Protein AF-A0A811Z6A3-F1 (afdb_monome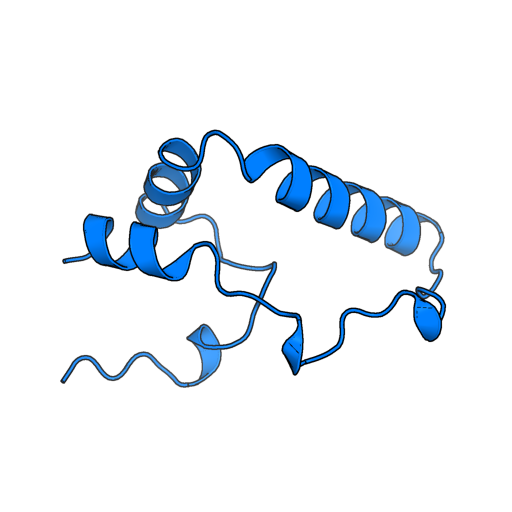r_lite)

pLDDT: mean 71.82, std 17.3, range [29.48, 92.88]

Organism: Nyctereutes procyonoides (NCBI:txid34880)

Secondary structure (DSSP, 8-state):
-----GGGS--SS-----HHHHHHHHH-TTTHHHHHHHHHHHHHHHHTT-PPPGGGSPPGGG---TTHHHHHHHH-

Radius of gyration: 14.25 Å; chains: 1; bounding box: 32×34×33 Å

Structure (mmCIF, N/CA/C/O backbone):
data_AF-A0A811Z6A3-F1
#
_entry.id   AF-A0A811Z6A3-F1
#
loop_
_atom_site.group_PDB
_atom_site.id
_atom_site.type_symbol
_atom_site.label_atom_id
_atom_site.label_alt_id
_atom_site.label_comp_id
_atom_site.label_asym_id
_atom_site.label_entity_id
_atom_site.label_seq_id
_atom_site.pdbx_PDB_ins_code
_atom_site.Cartn_x
_atom_site.Cartn_y
_atom_site.Cartn_z
_atom_site.occupancy
_atom_site.B_iso_or_equiv
_atom_site.auth_seq_id
_atom_site.auth_comp_id
_atom_site.auth_asym_id
_atom_site.auth_atom_id
_atom_site.pdbx_PDB_model_num
ATOM 1 N N . MET A 1 1 ? 1.524 -23.109 -13.970 1.00 29.48 1 MET A N 1
ATOM 2 C CA . MET A 1 1 ? 1.197 -23.245 -12.534 1.00 29.48 1 MET A CA 1
ATOM 3 C C . MET A 1 1 ? 2.290 -22.570 -11.718 1.00 29.48 1 MET A C 1
ATOM 5 O O . MET A 1 1 ? 3.290 -23.201 -11.424 1.00 29.48 1 MET A O 1
ATOM 9 N N . ALA A 1 2 ? 2.128 -21.292 -11.381 1.00 36.12 2 ALA A N 1
ATOM 10 C CA . ALA A 1 2 ? 2.880 -20.671 -10.293 1.00 36.12 2 ALA A CA 1
ATOM 11 C C . ALA A 1 2 ? 1.840 -20.332 -9.224 1.00 36.12 2 ALA A C 1
ATOM 13 O O . ALA A 1 2 ? 1.104 -19.351 -9.338 1.00 36.12 2 ALA A O 1
ATOM 14 N N . SER A 1 3 ? 1.666 -21.244 -8.267 1.00 32.50 3 SER A N 1
ATOM 15 C CA . SER A 1 3 ? 0.754 -21.045 -7.145 1.00 32.50 3 SER A CA 1
ATOM 16 C C . SER A 1 3 ? 1.411 -20.074 -6.175 1.00 32.50 3 SER A C 1
ATOM 18 O O . SER A 1 3 ? 2.124 -20.484 -5.265 1.00 32.50 3 SER A O 1
ATOM 20 N N . TRP A 1 4 ? 1.187 -18.779 -6.387 1.00 43.06 4 TRP A N 1
ATOM 21 C CA . TRP A 1 4 ? 1.509 -17.765 -5.391 1.00 43.06 4 TRP A CA 1
ATOM 22 C C . TRP A 1 4 ? 0.803 -18.125 -4.073 1.00 43.06 4 TRP A C 1
ATOM 24 O O . TRP A 1 4 ? -0.403 -18.412 -4.104 1.00 43.06 4 TRP A O 1
ATOM 34 N N . PRO A 1 5 ? 1.508 -18.133 -2.922 1.00 36.34 5 PRO A N 1
ATOM 35 C CA . PRO A 1 5 ? 0.883 -18.359 -1.629 1.00 36.34 5 PRO A CA 1
ATOM 36 C C . PRO A 1 5 ? -0.288 -17.395 -1.469 1.00 36.34 5 PRO A C 1
ATOM 38 O O . PRO A 1 5 ? -0.184 -16.209 -1.789 1.00 36.34 5 PRO A O 1
ATOM 41 N N . ILE A 1 6 ? -1.413 -17.912 -0.985 1.00 41.84 6 ILE A N 1
ATOM 42 C CA . ILE A 1 6 ? -2.710 -17.226 -0.874 1.00 41.84 6 ILE A CA 1
ATOM 43 C C . ILE A 1 6 ? -2.617 -15.848 -0.172 1.00 41.84 6 ILE A C 1
ATOM 45 O O . ILE A 1 6 ? -3.484 -15.002 -0.380 1.00 41.84 6 ILE A O 1
ATOM 49 N N . GLY A 1 7 ? -1.530 -15.574 0.561 1.00 36.62 7 GLY A N 1
ATOM 50 C CA . GLY A 1 7 ? -1.230 -14.297 1.211 1.00 36.62 7 GLY A CA 1
ATOM 51 C C . GLY A 1 7 ? -0.771 -13.133 0.316 1.00 36.62 7 GLY A C 1
ATOM 52 O O . GLY A 1 7 ? -0.817 -12.004 0.786 1.00 36.62 7 GLY A O 1
ATOM 53 N N . TYR A 1 8 ? -0.384 -13.338 -0.950 1.00 44.03 8 TYR A N 1
ATOM 54 C CA . TYR A 1 8 ? 0.083 -12.243 -1.831 1.00 44.03 8 TYR A CA 1
ATOM 55 C C . TYR A 1 8 ? -1.023 -11.579 -2.663 1.00 44.03 8 TYR A C 1
ATOM 57 O O . TYR A 1 8 ? -0.766 -10.648 -3.421 1.00 44.03 8 TYR A O 1
ATOM 65 N N . ARG A 1 9 ? -2.269 -12.049 -2.543 1.00 44.28 9 ARG A N 1
ATOM 66 C CA . ARG A 1 9 ? -3.353 -11.682 -3.468 1.00 44.28 9 ARG A CA 1
ATOM 67 C C . ARG A 1 9 ? -4.192 -10.474 -3.049 1.00 44.28 9 ARG A C 1
ATOM 69 O O . ARG A 1 9 ? -5.071 -10.075 -3.803 1.00 44.28 9 ARG A O 1
ATOM 76 N N . ARG A 1 10 ? -3.996 -9.927 -1.845 1.00 40.72 10 ARG A N 1
ATOM 77 C CA . ARG A 1 10 ? -4.920 -8.924 -1.294 1.00 40.72 10 ARG A CA 1
ATOM 78 C C . ARG A 1 10 ? -4.257 -7.996 -0.285 1.00 40.72 10 ARG A C 1
ATOM 80 O O . ARG A 1 10 ? -4.643 -7.947 0.874 1.00 40.72 10 ARG A O 1
ATOM 87 N N . TRP A 1 11 ? -3.258 -7.249 -0.732 1.00 32.53 11 TRP A N 1
ATOM 88 C CA . TRP A 1 11 ? -2.730 -6.131 0.045 1.00 32.53 11 TRP A CA 1
ATOM 89 C C . TRP A 1 11 ? -2.538 -4.950 -0.899 1.00 32.53 11 TRP A C 1
ATOM 91 O O . TRP A 1 11 ? -1.432 -4.699 -1.368 1.00 32.53 11 TRP A O 1
ATOM 101 N N . GLY A 1 12 ? -3.623 -4.224 -1.186 1.00 39.91 12 GLY A N 1
ATOM 102 C CA . GLY A 1 12 ? -3.658 -3.004 -2.011 1.00 39.91 12 GLY A CA 1
ATOM 103 C C . GLY A 1 12 ? -2.857 -1.813 -1.452 1.00 39.91 12 GLY A C 1
ATOM 104 O O . GLY A 1 12 ? -3.200 -0.657 -1.693 1.00 39.91 12 GLY A O 1
ATOM 105 N N . GLY A 1 13 ? -1.786 -2.062 -0.693 1.00 49.00 13 GLY A N 1
ATOM 106 C CA . GLY A 1 13 ? -0.940 -1.020 -0.115 1.00 49.00 13 GLY A CA 1
ATOM 107 C C . GLY A 1 13 ? 0.329 -1.483 0.610 1.00 49.00 13 GLY A C 1
ATOM 108 O O . GLY A 1 13 ? 1.225 -0.662 0.772 1.00 49.00 13 GLY A O 1
ATOM 109 N N . MET A 1 14 ? 0.454 -2.756 1.008 1.00 45.25 14 MET A N 1
ATOM 110 C CA . MET A 1 14 ? 1.622 -3.276 1.745 1.00 45.25 14 MET A CA 1
ATOM 111 C C . MET A 1 14 ? 2.321 -4.384 0.956 1.00 45.25 14 MET A C 1
ATOM 113 O O . MET A 1 14 ? 2.341 -5.543 1.359 1.00 45.25 14 MET A O 1
ATOM 117 N N . VAL A 1 15 ? 2.864 -4.033 -0.206 1.00 61.00 15 VAL A N 1
ATOM 118 C CA . VAL A 1 15 ? 3.812 -4.914 -0.892 1.00 61.00 15 VAL A CA 1
ATOM 119 C C . VAL A 1 15 ? 5.177 -4.651 -0.264 1.00 61.00 15 VAL A C 1
ATOM 121 O O . VAL A 1 15 ? 5.592 -3.496 -0.179 1.00 61.00 15 VAL A O 1
ATOM 124 N N . TYR A 1 16 ? 5.851 -5.697 0.216 1.00 62.97 16 TYR A N 1
ATOM 125 C CA . TYR A 1 16 ? 7.241 -5.584 0.655 1.00 62.97 16 TYR A CA 1
ATOM 126 C C . TYR A 1 16 ? 8.082 -5.094 -0.532 1.00 62.97 16 TYR A C 1
ATOM 128 O O . TYR A 1 16 ? 8.005 -5.682 -1.611 1.00 62.97 16 TYR A O 1
ATOM 136 N N . GLU A 1 17 ? 8.820 -3.993 -0.367 1.00 65.75 17 GLU A N 1
ATOM 137 C CA . GLU A 1 17 ? 9.588 -3.362 -1.450 1.00 65.75 17 GLU A CA 1
ATOM 138 C C . GLU A 1 17 ? 10.850 -4.176 -1.782 1.00 65.75 17 GLU A C 1
ATOM 140 O O . GLU A 1 17 ? 11.974 -3.787 -1.467 1.00 65.75 17 GLU A O 1
ATOM 145 N N . ASN A 1 18 ? 10.651 -5.323 -2.431 1.00 75.50 18 ASN A N 1
ATOM 146 C CA . ASN A 1 18 ? 11.702 -6.059 -3.128 1.00 75.50 18 ASN A CA 1
ATOM 147 C C . ASN A 1 18 ? 12.1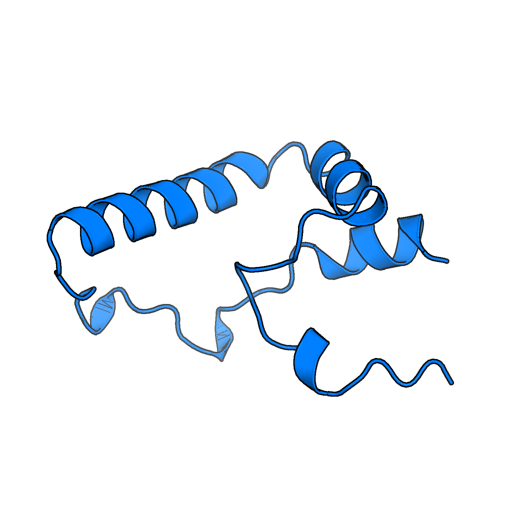57 -5.300 -4.381 1.00 75.50 18 ASN A C 1
ATOM 149 O O . ASN A 1 18 ? 11.455 -4.414 -4.873 1.00 75.50 18 ASN A O 1
ATOM 153 N N . ASP A 1 19 ? 13.315 -5.665 -4.927 1.00 79.25 19 ASP A N 1
ATOM 154 C CA . ASP A 1 19 ? 13.880 -4.977 -6.092 1.00 79.25 19 ASP A CA 1
ATOM 155 C C . ASP A 1 19 ? 12.970 -5.070 -7.333 1.00 79.25 19 ASP A C 1
ATOM 157 O O . ASP A 1 19 ? 12.786 -4.066 -8.023 1.00 79.25 19 ASP A O 1
ATOM 161 N N . ASP A 1 20 ? 12.250 -6.183 -7.517 1.00 77.81 20 ASP A N 1
ATOM 162 C CA . ASP A 1 20 ? 11.225 -6.328 -8.568 1.00 77.81 20 ASP A CA 1
ATOM 163 C C . ASP A 1 20 ? 10.064 -5.336 -8.402 1.00 77.81 20 ASP A C 1
ATOM 165 O O . ASP A 1 20 ? 9.531 -4.773 -9.360 1.00 77.81 20 ASP A O 1
ATOM 169 N N . VAL A 1 21 ? 9.668 -5.095 -7.150 1.00 77.31 21 VAL A N 1
ATOM 170 C CA . VAL A 1 21 ? 8.575 -4.186 -6.794 1.00 77.31 21 VAL A CA 1
ATOM 171 C C . VAL A 1 21 ? 9.014 -2.741 -7.009 1.00 77.31 21 VAL A C 1
ATOM 173 O O . VAL A 1 21 ? 8.231 -1.936 -7.513 1.00 77.31 21 VAL A O 1
ATOM 176 N N . LYS A 1 22 ? 10.268 -2.405 -6.682 1.00 79.44 22 LYS A N 1
ATOM 177 C CA . LYS A 1 22 ? 10.844 -1.082 -6.955 1.00 79.44 22 LYS A CA 1
ATOM 178 C C . LYS A 1 22 ? 10.890 -0.801 -8.453 1.00 79.44 22 LYS A C 1
ATOM 180 O O . LYS A 1 22 ? 10.505 0.294 -8.859 1.00 79.44 22 LYS A O 1
ATOM 185 N N . GLU A 1 23 ? 11.278 -1.778 -9.269 1.00 81.12 23 GLU A N 1
ATOM 186 C CA . GLU A 1 23 ? 11.302 -1.624 -10.727 1.00 81.12 23 GLU A CA 1
ATOM 187 C C . GLU A 1 23 ? 9.885 -1.497 -11.310 1.00 81.12 23 GLU A C 1
ATOM 189 O O . GLU A 1 23 ? 9.625 -0.600 -12.114 1.00 81.12 23 GLU A O 1
ATOM 194 N N . ALA A 1 24 ? 8.925 -2.294 -10.829 1.00 81.50 24 ALA A N 1
ATOM 195 C CA . ALA A 1 24 ? 7.517 -2.164 -11.211 1.00 81.50 24 ALA A CA 1
ATOM 196 C C . ALA A 1 24 ? 6.932 -0.786 -10.839 1.00 81.50 24 ALA A C 1
ATOM 198 O O . ALA A 1 24 ? 6.190 -0.187 -11.618 1.00 81.50 24 ALA A O 1
ATOM 199 N N . ILE A 1 25 ? 7.294 -0.244 -9.671 1.00 78.00 25 ILE A N 1
ATOM 200 C CA . ILE A 1 25 ? 6.898 1.105 -9.241 1.00 78.00 25 ILE A CA 1
ATOM 201 C C . ILE A 1 25 ? 7.575 2.182 -10.101 1.00 78.00 25 ILE A C 1
ATOM 203 O O . ILE A 1 25 ? 6.936 3.182 -10.421 1.00 78.00 25 ILE A O 1
ATOM 207 N N . ARG A 1 26 ? 8.836 1.989 -10.508 1.00 80.25 26 ARG A N 1
ATOM 208 C CA . ARG A 1 26 ? 9.583 2.933 -11.359 1.00 80.25 26 ARG A CA 1
ATOM 209 C C . ARG A 1 26 ? 8.934 3.114 -12.733 1.00 80.25 26 ARG A C 1
ATOM 211 O O . ARG A 1 26 ? 8.931 4.220 -13.265 1.00 80.25 26 ARG A O 1
ATOM 218 N N . ARG A 1 27 ? 8.356 2.043 -13.284 1.00 80.31 27 ARG A N 1
ATOM 219 C CA . ARG A 1 27 ? 7.604 2.058 -14.553 1.00 80.31 27 ARG A CA 1
ATOM 220 C C . ARG A 1 27 ? 6.251 2.777 -14.436 1.00 80.31 27 ARG A C 1
ATOM 222 O O . ARG A 1 27 ? 5.698 3.221 -15.440 1.00 80.31 27 ARG A O 1
ATOM 229 N N . LEU A 1 28 ? 5.726 2.934 -13.221 1.00 77.19 28 LEU A N 1
ATOM 230 C CA . LEU A 1 28 ? 4.411 3.512 -12.948 1.00 77.19 28 LEU A CA 1
ATOM 231 C C . LEU A 1 28 ? 4.473 5.046 -12.771 1.00 77.19 28 LEU A C 1
ATOM 233 O O . LEU A 1 28 ? 4.397 5.545 -11.653 1.00 77.19 28 LEU A O 1
ATOM 237 N N . LEU A 1 29 ? 4.566 5.817 -13.860 1.00 61.62 29 LEU A N 1
ATOM 238 C CA . LEU A 1 29 ? 4.713 7.287 -13.797 1.00 61.62 29 LEU A CA 1
ATOM 239 C C . LEU A 1 29 ? 3.479 8.046 -13.256 1.00 61.62 29 LEU A C 1
ATOM 241 O O . LEU A 1 29 ? 3.628 8.938 -12.425 1.00 61.62 29 LEU A O 1
ATOM 245 N N . GLU A 1 30 ? 2.259 7.704 -13.679 1.00 60.81 30 GLU A N 1
ATOM 246 C CA . GLU A 1 30 ? 1.069 8.546 -13.428 1.00 60.81 30 GLU A CA 1
ATOM 247 C C . GLU A 1 30 ? 0.321 8.197 -12.123 1.00 60.81 30 GLU A C 1
ATOM 249 O O . GLU A 1 30 ? -0.218 9.061 -11.432 1.00 60.81 30 GLU A O 1
ATOM 254 N N . ASN A 1 31 ? 0.353 6.928 -11.704 1.00 66.25 31 ASN A N 1
ATOM 255 C CA . ASN A 1 31 ? -0.379 6.455 -10.518 1.00 66.25 31 ASN A CA 1
ATOM 256 C C . ASN A 1 31 ? 0.412 6.539 -9.197 1.00 66.25 31 ASN A C 1
ATOM 258 O O . ASN A 1 31 ? -0.134 6.245 -8.125 1.00 66.25 31 ASN A O 1
ATOM 262 N N . LEU A 1 32 ? 1.674 6.980 -9.243 1.00 68.75 32 LEU A N 1
ATOM 263 C CA . LEU A 1 32 ? 2.519 7.192 -8.062 1.00 68.75 32 LEU A CA 1
ATOM 264 C C . LEU A 1 32 ? 1.902 8.201 -7.086 1.00 68.75 32 LEU A C 1
ATOM 266 O O . LEU A 1 32 ? 1.913 7.973 -5.874 1.00 68.75 32 LEU A O 1
ATOM 270 N N . TYR A 1 33 ? 1.298 9.274 -7.602 1.00 71.38 33 TYR A N 1
ATOM 271 C CA . TYR A 1 33 ? 0.670 10.309 -6.778 1.00 71.38 33 TYR A CA 1
ATOM 272 C C . TYR A 1 33 ? -0.491 9.750 -5.941 1.00 71.38 33 TYR A C 1
ATOM 274 O O . TYR A 1 33 ? -0.555 9.962 -4.728 1.00 71.38 33 TYR A O 1
ATOM 282 N N . ASN A 1 34 ? -1.350 8.933 -6.557 1.00 76.56 34 ASN A N 1
ATOM 283 C CA . ASN A 1 34 ? -2.486 8.291 -5.890 1.00 76.56 34 ASN A CA 1
ATOM 284 C C . ASN A 1 34 ? -2.043 7.285 -4.814 1.00 76.56 34 ASN A C 1
ATOM 286 O O . ASN A 1 34 ? -2.693 7.152 -3.773 1.00 76.56 34 ASN A O 1
ATOM 290 N N . ARG A 1 35 ? -0.930 6.564 -5.024 1.00 78.31 35 ARG A N 1
ATOM 291 C CA . ARG A 1 35 ? -0.316 5.710 -3.987 1.00 78.31 35 ARG A CA 1
ATOM 292 C C . ARG A 1 35 ? 0.214 6.562 -2.834 1.00 78.31 35 ARG A C 1
ATOM 294 O O . ARG A 1 35 ? -0.122 6.307 -1.679 1.00 78.31 35 ARG A O 1
ATOM 301 N N . MET A 1 36 ? 0.992 7.594 -3.151 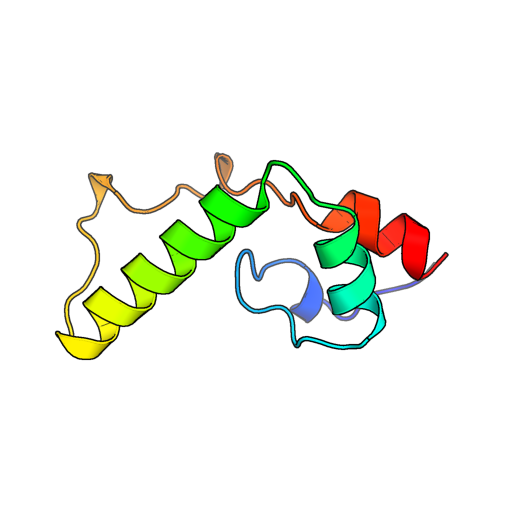1.00 82.38 36 MET A N 1
ATOM 302 C CA . MET A 1 36 ? 1.617 8.477 -2.167 1.00 82.38 36 MET A CA 1
ATOM 303 C C . MET A 1 36 ? 0.574 9.168 -1.282 1.00 82.38 36 MET A C 1
ATOM 305 O O . MET A 1 36 ? 0.743 9.244 -0.067 1.00 82.38 36 MET A O 1
ATOM 309 N N . PHE A 1 37 ? -0.533 9.625 -1.871 1.00 84.50 37 PHE A N 1
ATOM 310 C CA . PHE A 1 37 ? -1.641 10.234 -1.142 1.00 84.50 37 PHE A CA 1
ATOM 311 C C . PHE A 1 37 ? -2.282 9.259 -0.150 1.00 84.50 37 PHE A C 1
ATOM 313 O O . PHE A 1 37 ? -2.480 9.606 1.014 1.00 84.50 37 PHE A O 1
ATOM 320 N N . ARG A 1 38 ? -2.546 8.015 -0.573 1.00 84.25 38 ARG A N 1
ATOM 321 C CA . ARG A 1 38 ? -3.116 6.975 0.298 1.00 84.25 38 ARG A CA 1
ATOM 322 C C . ARG A 1 38 ? -2.200 6.656 1.480 1.00 84.25 38 ARG A C 1
ATOM 324 O O . ARG A 1 38 ? -2.690 6.587 2.605 1.00 84.25 38 ARG A O 1
ATOM 331 N N . ILE A 1 39 ? -0.892 6.545 1.244 1.00 84.75 39 ILE A N 1
ATOM 332 C CA . ILE A 1 39 ? 0.109 6.294 2.293 1.00 84.75 39 ILE A CA 1
ATOM 333 C C . ILE A 1 39 ? 0.198 7.478 3.259 1.00 84.75 39 ILE A C 1
ATOM 335 O O . ILE A 1 39 ? 0.099 7.287 4.468 1.00 84.75 39 ILE A O 1
ATOM 339 N N . LYS A 1 40 ? 0.319 8.711 2.750 1.00 88.31 40 LYS A N 1
ATOM 340 C CA . LYS A 1 40 ? 0.372 9.924 3.583 1.00 88.31 40 LYS A CA 1
ATOM 341 C C . LYS A 1 40 ? -0.886 10.084 4.433 1.00 88.31 40 LYS A C 1
ATOM 343 O O . LYS A 1 40 ? -0.790 10.409 5.613 1.00 88.31 40 LYS A O 1
ATOM 348 N N . ARG A 1 41 ? -2.059 9.816 3.854 1.00 89.06 41 ARG A N 1
ATOM 349 C CA . ARG A 1 41 ? -3.341 9.841 4.564 1.00 89.06 41 ARG A CA 1
ATOM 350 C C . ARG A 1 41 ? -3.391 8.783 5.663 1.00 89.06 41 ARG A C 1
ATOM 352 O O . ARG A 1 41 ? -3.767 9.107 6.783 1.00 89.06 41 ARG A O 1
ATOM 359 N N . ALA A 1 42 ? -2.993 7.547 5.360 1.00 86.38 42 ALA A N 1
ATOM 360 C CA . ALA A 1 42 ? -2.934 6.472 6.347 1.00 86.38 42 ALA A CA 1
ATOM 361 C C . ALA A 1 42 ? -1.976 6.823 7.495 1.00 86.38 42 ALA A C 1
ATOM 363 O O . ALA A 1 42 ? -2.360 6.716 8.653 1.00 86.38 42 ALA A O 1
ATOM 364 N N . LEU A 1 43 ? -0.781 7.338 7.187 1.00 88.88 43 LEU A N 1
ATOM 365 C CA . LEU A 1 43 ? 0.189 7.770 8.193 1.00 88.88 43 LEU A CA 1
ATOM 366 C C . LEU A 1 43 ? -0.368 8.890 9.079 1.00 88.88 43 LEU A C 1
ATOM 368 O O . LEU A 1 43 ? -0.263 8.810 10.298 1.00 88.88 43 LEU A O 1
ATOM 372 N N . ALA A 1 44 ? -1.004 9.906 8.490 1.00 91.12 44 ALA A N 1
ATOM 373 C CA . ALA A 1 44 ? -1.614 11.002 9.240 1.00 91.12 44 ALA A CA 1
ATOM 374 C C . ALA A 1 44 ? -2.709 10.519 10.209 1.00 91.12 44 ALA A C 1
ATOM 376 O O . ALA A 1 44 ? -2.836 11.051 11.311 1.00 91.12 44 ALA A O 1
ATOM 377 N N . LEU A 1 45 ? -3.480 9.503 9.814 1.00 88.94 45 LEU A N 1
ATOM 378 C CA . LEU A 1 45 ? -4.506 8.881 10.653 1.00 88.94 45 LEU A CA 1
ATOM 379 C C . LEU A 1 45 ? -3.892 8.032 11.769 1.00 88.94 45 LEU A C 1
ATOM 381 O O . LEU A 1 45 ? -4.313 8.156 12.917 1.00 88.94 45 LEU A O 1
ATOM 385 N N . THR A 1 46 ? -2.851 7.253 11.461 1.00 90.62 46 THR A N 1
ATOM 386 C CA . THR A 1 46 ? -2.099 6.466 12.449 1.00 90.62 46 THR A CA 1
ATOM 387 C C . THR A 1 46 ? -1.470 7.360 13.513 1.00 90.62 46 THR A C 1
ATOM 389 O O . THR A 1 46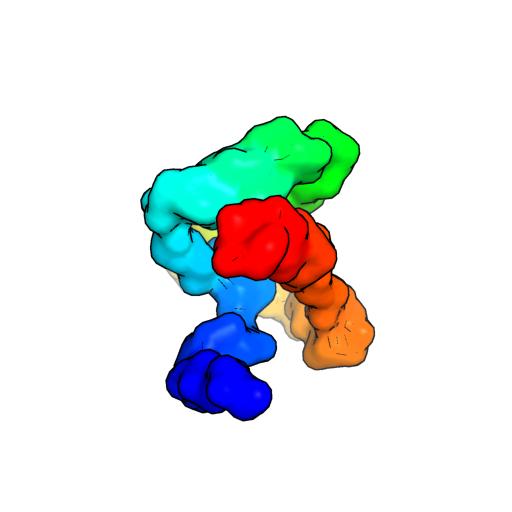 ? -1.592 7.070 14.699 1.00 90.62 46 THR A O 1
ATOM 392 N N . LEU A 1 47 ? -0.864 8.484 13.112 1.00 92.06 47 LEU A N 1
ATOM 393 C CA . LEU A 1 47 ? -0.275 9.459 14.038 1.00 92.06 47 LEU A CA 1
ATOM 394 C C . LEU A 1 47 ? -1.309 10.047 15.007 1.00 92.06 47 LEU A C 1
ATOM 396 O O . LEU A 1 47 ? -0.975 10.367 16.142 1.00 92.06 47 LEU A O 1
ATOM 400 N N . ARG A 1 48 ? -2.564 10.181 14.568 1.00 92.88 48 ARG A N 1
ATOM 401 C CA . ARG A 1 48 ? -3.676 10.691 15.383 1.00 92.88 48 ARG A CA 1
ATOM 402 C C . ARG A 1 48 ? -4.456 9.586 16.099 1.00 92.88 48 ARG A C 1
ATOM 404 O O . ARG A 1 48 ? -5.411 9.906 16.796 1.00 92.88 48 ARG A O 1
ATOM 411 N N . GLN A 1 49 ? -4.093 8.315 15.897 1.00 90.25 49 GLN A N 1
ATOM 412 C CA . GLN A 1 49 ? -4.861 7.142 16.336 1.00 90.25 49 GLN A CA 1
ATOM 413 C C . GLN A 1 49 ? -6.348 7.213 15.939 1.00 90.25 49 GLN A C 1
ATOM 415 O O . GLN A 1 49 ? -7.233 6.766 16.665 1.00 90.25 49 GLN A O 1
ATOM 420 N N . GLN A 1 50 ? -6.631 7.796 14.772 1.00 88.69 50 GLN A N 1
ATOM 421 C CA . GLN A 1 50 ? -7.984 7.981 14.255 1.00 88.69 50 GLN A CA 1
ATOM 422 C C . GLN A 1 50 ? -8.279 6.996 13.129 1.00 88.69 50 GLN A C 1
ATOM 424 O O . GLN A 1 50 ? -7.418 6.656 12.320 1.00 88.69 50 GLN A O 1
ATOM 429 N N . ILE A 1 51 ? -9.535 6.565 13.058 1.00 88.00 51 ILE A N 1
ATOM 430 C CA . ILE A 1 51 ? -10.039 5.723 11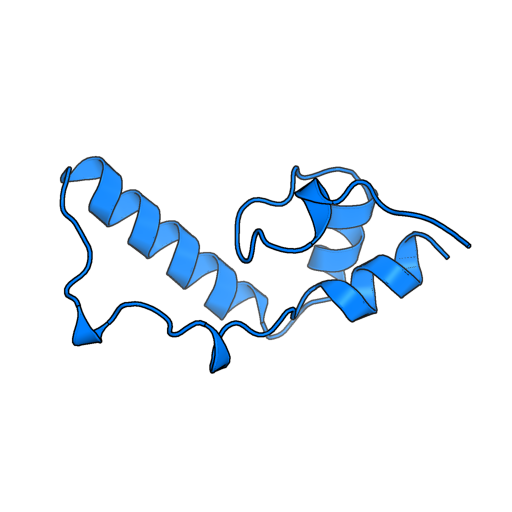.975 1.00 88.00 51 ILE A CA 1
ATOM 431 C C . ILE A 1 51 ? -10.658 6.571 10.867 1.00 88.00 51 ILE A C 1
ATOM 433 O O . ILE A 1 51 ? -11.222 7.636 11.109 1.00 88.00 51 ILE A O 1
ATOM 437 N N . LEU A 1 52 ? -10.589 6.066 9.636 1.00 87.06 52 LEU A N 1
ATOM 438 C CA . LEU A 1 52 ? -11.252 6.699 8.502 1.00 87.06 52 LEU A CA 1
ATOM 439 C C . LEU A 1 52 ? -12.789 6.571 8.643 1.00 87.06 52 LEU A C 1
ATOM 441 O O . LEU A 1 52 ? -13.261 5.468 8.979 1.00 87.06 52 LEU A O 1
ATOM 445 N N . PRO A 1 53 ? -13.564 7.640 8.357 1.00 88.06 53 PRO A N 1
ATOM 446 C CA . PRO A 1 53 ? -15.026 7.584 8.287 1.00 88.06 53 PRO A CA 1
ATOM 447 C C . PRO A 1 53 ? -15.512 6.502 7.318 1.00 88.06 53 PRO A C 1
ATOM 449 O O . PRO A 1 53 ? -14.860 6.236 6.308 1.00 88.06 53 PRO A O 1
ATOM 452 N N . THR A 1 54 ? -16.655 5.878 7.609 1.00 84.19 54 THR A N 1
ATOM 453 C CA . THR A 1 54 ? -17.204 4.737 6.851 1.00 84.19 54 THR A CA 1
ATOM 454 C C . THR A 1 54 ? -17.414 5.033 5.369 1.00 84.19 54 THR A C 1
ATOM 456 O O . THR A 1 54 ? -17.098 4.185 4.543 1.00 84.19 54 THR A O 1
ATOM 459 N N . GLU A 1 55 ? -17.864 6.239 5.028 1.00 85.25 55 GLU A N 1
ATOM 460 C CA . GLU A 1 55 ? -18.103 6.694 3.648 1.00 85.25 55 GLU A CA 1
ATOM 461 C C . GLU A 1 55 ? -16.822 6.796 2.810 1.00 85.25 55 GLU A C 1
ATOM 463 O O . GLU A 1 55 ? -16.854 6.639 1.595 1.00 85.25 55 GLU A O 1
ATOM 468 N N . GLN A 1 56 ? -15.681 7.049 3.459 1.00 82.38 56 GLN A N 1
ATOM 469 C CA . GLN A 1 56 ? -14.386 7.226 2.795 1.00 82.38 56 GLN A CA 1
ATOM 470 C C . GLN A 1 56 ? -13.580 5.926 2.704 1.00 82.38 56 GLN A C 1
ATOM 472 O O . GLN A 1 56 ? -12.478 5.917 2.141 1.00 82.38 56 GLN A O 1
ATOM 477 N N . ARG A 1 57 ? -14.082 4.831 3.292 1.00 84.06 57 ARG A N 1
ATOM 478 C CA . ARG A 1 57 ? -13.440 3.519 3.206 1.00 84.06 57 ARG A CA 1
ATOM 479 C C . ARG A 1 57 ? -13.592 3.000 1.787 1.00 84.06 57 ARG A C 1
ATOM 481 O O . ARG A 1 57 ? -14.700 2.885 1.277 1.00 84.06 57 ARG A O 1
ATOM 488 N N . THR A 1 58 ? -12.463 2.666 1.173 1.00 79.81 58 THR A N 1
ATOM 489 C CA . THR A 1 58 ? -12.431 2.005 -0.131 1.00 79.81 58 THR A CA 1
ATOM 490 C C . THR A 1 58 ? -13.243 0.722 -0.066 1.00 79.81 58 THR A C 1
ATOM 492 O O . THR A 1 58 ? -12.975 -0.144 0.773 1.00 79.81 58 THR A O 1
ATOM 495 N N . LYS A 1 59 ? -14.245 0.619 -0.940 1.00 80.81 59 LYS A N 1
ATOM 496 C CA . LYS A 1 59 ? -15.032 -0.602 -1.085 1.00 80.81 59 LYS A CA 1
ATOM 497 C C . LYS A 1 59 ? -14.182 -1.678 -1.744 1.00 80.81 59 LYS A C 1
ATOM 499 O O . LYS A 1 59 ? -13.251 -1.383 -2.488 1.00 80.81 59 LYS A O 1
ATOM 504 N N . TYR A 1 60 ? -14.545 -2.931 -1.499 1.00 72.12 60 TYR A N 1
ATOM 505 C CA . TYR A 1 60 ? -13.839 -4.073 -2.072 1.00 72.12 60 TYR A CA 1
ATOM 506 C C . TYR A 1 60 ? -13.844 -4.061 -3.611 1.00 72.12 60 TYR A C 1
ATOM 508 O O . TYR A 1 60 ? -12.842 -4.381 -4.235 1.00 72.12 60 TYR A O 1
ATOM 516 N N . GLU A 1 61 ? -14.950 -3.631 -4.218 1.00 76.44 61 GLU A N 1
ATOM 517 C CA . GLU A 1 61 ? -15.114 -3.562 -5.678 1.00 76.44 61 GLU A CA 1
ATOM 518 C C . GLU A 1 61 ? -14.271 -2.455 -6.334 1.00 76.44 61 GLU A C 1
ATOM 520 O O . GLU A 1 61 ? -13.954 -2.522 -7.520 1.00 76.44 61 GLU A O 1
ATOM 525 N N . GLU A 1 62 ? -13.887 -1.437 -5.562 1.00 72.75 62 GLU A N 1
ATOM 526 C CA . GLU A 1 62 ? -13.124 -0.279 -6.036 1.00 72.75 62 GLU A CA 1
ATOM 527 C C . GLU A 1 62 ? -11.603 -0.477 -5.882 1.00 72.75 62 GLU A C 1
ATOM 529 O O . GLU A 1 62 ? -10.818 0.330 -6.393 1.00 72.75 62 GLU A O 1
ATOM 534 N N . ASP A 1 63 ? -11.169 -1.545 -5.199 1.00 75.12 63 ASP A N 1
ATOM 535 C CA . ASP A 1 63 ? -9.755 -1.856 -4.976 1.00 75.12 63 ASP A CA 1
ATOM 536 C C . ASP A 1 63 ? -9.118 -2.455 -6.240 1.00 75.12 63 ASP A C 1
ATOM 538 O O . ASP A 1 63 ? -9.127 -3.662 -6.488 1.00 75.12 63 ASP A O 1
ATOM 542 N N . LYS A 1 64 ? -8.586 -1.573 -7.091 1.00 71.44 64 LYS A N 1
ATOM 543 C CA . LYS A 1 64 ? -7.912 -1.952 -8.337 1.00 71.44 64 LYS A CA 1
ATOM 544 C C . LYS A 1 64 ? -6.459 -2.347 -8.076 1.00 71.44 64 LYS A C 1
ATOM 546 O O . LYS A 1 64 ? -5.675 -1.547 -7.564 1.00 71.44 64 LYS A O 1
ATOM 551 N N . LEU A 1 65 ? -6.065 -3.530 -8.549 1.00 75.12 65 LEU A N 1
ATOM 552 C CA . LEU A 1 65 ? -4.686 -4.033 -8.507 1.00 75.12 65 LEU A CA 1
ATOM 553 C C . LEU A 1 65 ? -3.799 -3.364 -9.574 1.00 75.12 65 LEU A C 1
ATOM 555 O O . LEU A 1 65 ? -3.383 -3.974 -10.554 1.00 75.12 65 LEU A O 1
ATOM 559 N N . PHE A 1 66 ? -3.488 -2.084 -9.377 1.00 74.44 66 PHE A N 1
ATOM 560 C CA . PHE A 1 66 ? -2.733 -1.265 -10.337 1.00 74.44 66 PHE A CA 1
ATOM 561 C C . PHE A 1 66 ? -1.280 -1.721 -10.567 1.00 74.44 66 PHE A C 1
ATOM 563 O O . PHE A 1 66 ? -0.676 -1.327 -11.559 1.00 74.44 66 PHE A O 1
ATOM 570 N N . LEU A 1 67 ? -0.711 -2.522 -9.662 1.00 75.19 67 LEU A N 1
ATOM 571 C CA . LEU A 1 67 ? 0.684 -2.976 -9.727 1.00 75.19 67 LEU A CA 1
ATOM 572 C C . LEU A 1 67 ? 0.837 -4.376 -10.349 1.00 75.19 67 LEU A C 1
ATOM 574 O O . LEU A 1 67 ? 1.930 -4.753 -10.758 1.00 75.19 67 LEU A O 1
ATOM 578 N N . GLU A 1 68 ? -0.253 -5.141 -10.445 1.00 79.12 68 GLU A N 1
ATOM 579 C CA . GLU A 1 68 ? -0.237 -6.506 -10.977 1.00 79.12 68 GLU A CA 1
ATOM 580 C C . GLU A 1 68 ? 0.295 -6.627 -12.420 1.00 79.12 68 GLU A C 1
ATOM 582 O O . GLU A 1 68 ? 1.092 -7.538 -12.652 1.00 79.12 68 GLU A O 1
ATOM 587 N N . PRO A 1 69 ? -0.071 -5.758 -13.391 1.00 81.69 69 PRO A N 1
ATOM 588 C CA . PRO A 1 69 ? 0.454 -5.891 -14.753 1.00 81.69 69 PRO A CA 1
ATOM 589 C C . PRO A 1 69 ? 1.971 -5.666 -14.809 1.00 81.69 69 PRO A C 1
ATOM 591 O O . PRO A 1 69 ? 2.684 -6.455 -15.418 1.00 81.69 69 PRO A O 1
ATOM 594 N N . TYR A 1 70 ? 2.478 -4.671 -14.082 1.00 79.38 70 TYR A N 1
ATOM 595 C CA . TYR A 1 70 ? 3.905 -4.343 -14.061 1.00 79.38 70 TYR A CA 1
ATOM 596 C C . TYR A 1 70 ? 4.744 -5.387 -13.323 1.00 79.38 70 TYR A C 1
ATOM 598 O O . TYR A 1 70 ? 5.870 -5.658 -13.718 1.00 79.38 70 TYR A O 1
ATOM 606 N N . LEU A 1 71 ? 4.203 -6.008 -12.270 1.00 79.56 71 LEU A N 1
ATOM 607 C CA . LEU A 1 71 ? 4.887 -7.107 -11.583 1.00 79.56 71 LEU A CA 1
ATOM 608 C C . LEU A 1 71 ? 5.008 -8.348 -12.466 1.00 79.56 71 LEU A C 1
ATOM 610 O O . LEU A 1 71 ? 6.035 -9.023 -12.426 1.00 79.56 71 LEU A O 1
ATOM 614 N N . LYS A 1 72 ? 3.989 -8.638 -13.284 1.00 80.00 72 LYS A N 1
ATOM 615 C CA . LYS A 1 72 ? 4.060 -9.734 -14.257 1.00 80.00 72 LYS A CA 1
ATOM 616 C C . LYS A 1 72 ? 5.165 -9.490 -15.284 1.00 80.00 72 LYS A C 1
ATOM 618 O O . LYS A 1 72 ? 5.905 -10.415 -15.549 1.00 80.00 72 LYS A O 1
ATOM 623 N N . GLU A 1 73 ? 5.335 -8.265 -15.774 1.00 78.31 73 GLU A N 1
ATOM 624 C CA . GLU A 1 73 ? 6.403 -7.912 -16.731 1.00 78.31 73 GLU A CA 1
ATOM 625 C C . GLU A 1 73 ? 7.832 -7.904 -16.158 1.00 78.31 73 GLU A C 1
ATOM 627 O O . GLU A 1 73 ? 8.792 -7.771 -16.914 1.00 78.31 73 GLU A O 1
ATOM 632 N N . VAL A 1 74 ? 7.996 -7.904 -14.833 1.00 79.50 74 VAL A N 1
ATOM 633 C CA . VAL A 1 74 ? 9.323 -7.884 -14.188 1.00 79.50 74 VAL A CA 1
ATOM 634 C C . VAL A 1 74 ? 9.751 -9.291 -13.771 1.00 79.50 74 VAL A C 1
ATOM 636 O O . VAL A 1 74 ? 10.930 -9.618 -13.850 1.00 79.50 74 VAL A O 1
ATOM 639 N N . ILE A 1 75 ? 8.799 -10.122 -13.336 1.00 78.12 75 ILE A N 1
ATOM 640 C CA . ILE A 1 75 ? 9.062 -11.478 -12.829 1.00 78.12 75 ILE A CA 1
ATOM 641 C C . ILE A 1 75 ? 9.018 -12.535 -13.949 1.00 78.12 75 ILE A C 1
ATOM 643 O O . ILE A 1 75 ? 9.624 -13.596 -13.793 1.00 78.12 75 ILE A O 1
ATOM 647 N N . TRP A 1 76 ? 8.285 -12.281 -15.039 1.00 54.91 76 TRP A N 1
ATOM 648 C CA . TRP A 1 76 ? 8.123 -13.189 -16.182 1.00 54.91 76 TRP A CA 1
ATOM 649 C C . TRP A 1 76 ? 8.717 -12.628 -17.469 1.00 54.91 76 TRP A C 1
ATOM 651 O O . TRP A 1 76 ? 8.598 -11.404 -17.693 1.00 54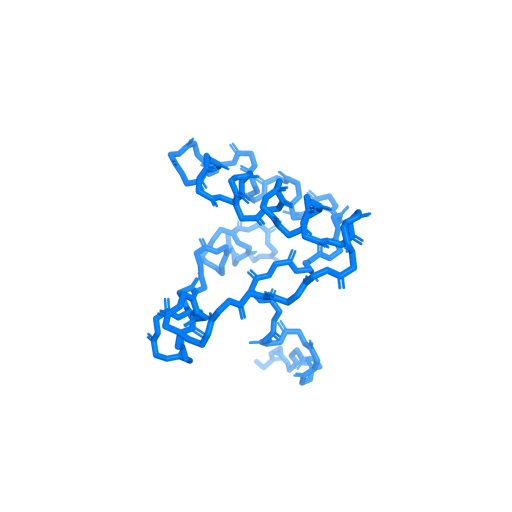.91 76 TRP A O 1
#

Sequence (76 aa):
MASWPIGYRRWGGMVYENDDVKEAIRRLLENLYNRMFRIKRALALTLRQQILPTEQRTKYEEDKLFLEPYLKEVIW

Foldseek 3Di:
DPPDPPVVPDDLQDDDPDVLLVQLVVVVPPCVVVNVVVVVVVVVCVVVVHDDDPVPDDDPVNSDPPSVVSSVVSVD

InterPro domains:
  IPR003197 Cytochrome b-c1 complex subunit 7 [PF02271] (14-74)
  IPR003197 Cytochrome b-c1 complex subunit 7 [PTHR12022] (14-75)
  IPR036544 Cytochrome b-c1 complex subunit 7 superfamily [G3DSA:1.10.1090.10] (7-76)
  IPR036544 Cytochrome b-c1 complex subunit 7 superfamily [SSF81524] (7-75)